Protein AF-A0A0E3PP68-F1 (afdb_monomer)

Structure (mmCIF, N/CA/C/O backbone):
data_AF-A0A0E3PP68-F1
#
_entry.id   AF-A0A0E3PP68-F1
#
loop_
_atom_site.group_PDB
_atom_site.id
_atom_site.type_symbol
_atom_site.label_atom_id
_atom_site.label_alt_id
_atom_site.label_comp_id
_atom_site.label_asym_id
_atom_site.label_entity_id
_atom_site.label_seq_id
_atom_site.pdbx_PDB_ins_code
_atom_site.Cartn_x
_atom_site.Cartn_y
_atom_site.Cartn_z
_atom_site.occupancy
_atom_site.B_iso_or_equiv
_atom_site.auth_seq_id
_atom_site.auth_comp_id
_atom_site.auth_asym_id
_atom_site.auth_atom_id
_atom_site.pdbx_PDB_model_num
ATOM 1 N N . MET A 1 1 ? 11.753 -2.875 11.144 1.00 49.97 1 MET A N 1
ATOM 2 C CA . MET A 1 1 ? 11.417 -3.882 10.118 1.00 49.97 1 MET A CA 1
ATOM 3 C C . MET A 1 1 ? 12.606 -3.955 9.179 1.00 49.97 1 MET A C 1
ATOM 5 O O . MET A 1 1 ? 12.933 -2.937 8.590 1.00 49.97 1 MET A O 1
ATOM 9 N N . VAL A 1 2 ? 13.327 -5.075 9.150 1.00 41.91 2 VAL A N 1
ATOM 10 C CA . VAL A 1 2 ? 14.494 -5.237 8.272 1.00 41.91 2 VAL A CA 1
ATOM 11 C C . VAL A 1 2 ? 13.996 -5.982 7.046 1.00 41.91 2 VAL A C 1
ATOM 13 O O . VAL A 1 2 ? 13.645 -7.154 7.153 1.00 41.91 2 VAL A O 1
ATOM 16 N N . PHE A 1 3 ? 13.887 -5.291 5.914 1.00 50.16 3 PHE A N 1
ATOM 17 C CA . PHE A 1 3 ? 13.806 -5.982 4.634 1.00 50.16 3 PHE A CA 1
ATOM 18 C C . PHE A 1 3 ? 15.171 -6.648 4.448 1.00 50.16 3 PHE A C 1
ATOM 20 O O . PHE A 1 3 ? 16.196 -5.968 4.519 1.00 50.16 3 PHE A O 1
ATOM 27 N N . SER A 1 4 ? 15.211 -7.977 4.339 1.00 48.00 4 SER A N 1
ATOM 28 C CA . SER A 1 4 ? 16.430 -8.671 3.929 1.00 48.00 4 SER A CA 1
ATOM 29 C C . SER A 1 4 ? 16.916 -8.042 2.617 1.00 48.00 4 SER A C 1
ATOM 31 O O . SER A 1 4 ? 16.101 -7.587 1.814 1.00 48.00 4 SER A O 1
ATOM 33 N N . ASN A 1 5 ? 18.233 -8.007 2.382 1.00 48.62 5 ASN A N 1
ATOM 34 C CA . ASN A 1 5 ? 18.836 -7.627 1.091 1.00 48.62 5 ASN A CA 1
ATOM 35 C C . ASN A 1 5 ? 18.504 -8.659 -0.017 1.00 48.62 5 ASN A C 1
ATOM 37 O O . ASN A 1 5 ? 19.355 -9.036 -0.820 1.00 48.62 5 ASN A O 1
ATOM 41 N N . GLU A 1 6 ? 17.279 -9.177 -0.030 1.00 58.41 6 GLU A N 1
ATOM 42 C CA . GLU A 1 6 ? 16.747 -10.014 -1.086 1.00 58.41 6 GLU A CA 1
ATOM 43 C C . GLU A 1 6 ? 16.633 -9.164 -2.346 1.00 58.41 6 GLU A C 1
ATOM 45 O O . GLU A 1 6 ? 16.034 -8.086 -2.369 1.00 58.41 6 GLU A O 1
ATOM 50 N N . LYS A 1 7 ? 17.272 -9.646 -3.408 1.00 66.94 7 LYS A N 1
ATOM 51 C CA . LYS A 1 7 ? 17.182 -9.043 -4.728 1.00 66.94 7 LYS A CA 1
ATOM 52 C C . LYS A 1 7 ? 15.720 -9.124 -5.178 1.00 66.94 7 LYS A C 1
ATOM 54 O O . LYS A 1 7 ? 15.172 -10.216 -5.267 1.00 66.94 7 LYS A O 1
ATOM 59 N N . LEU A 1 8 ? 15.098 -7.977 -5.443 1.00 73.44 8 LEU A N 1
ATOM 60 C CA . LEU A 1 8 ? 13.7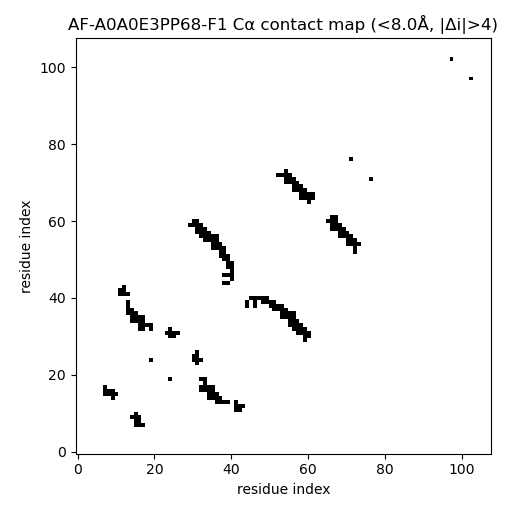21 -7.919 -5.933 1.00 73.44 8 LEU A CA 1
ATOM 61 C C . LEU A 1 8 ? 13.623 -8.560 -7.324 1.00 73.44 8 LEU A C 1
ATOM 63 O O . LEU A 1 8 ? 14.318 -8.142 -8.253 1.00 73.44 8 LEU A O 1
ATOM 67 N N . GLU A 1 9 ? 12.746 -9.552 -7.469 1.00 79.25 9 GLU A N 1
ATOM 68 C CA . GLU A 1 9 ? 12.432 -10.188 -8.750 1.00 79.25 9 GLU A CA 1
ATOM 69 C C . GLU A 1 9 ? 11.190 -9.529 -9.361 1.00 79.25 9 GLU A C 1
ATOM 71 O O . GLU A 1 9 ? 10.064 -9.743 -8.911 1.00 79.25 9 GLU A O 1
ATOM 76 N N . PHE A 1 10 ? 11.399 -8.687 -10.375 1.00 76.31 10 PHE A N 1
ATOM 77 C CA . PHE A 1 10 ? 10.316 -8.008 -11.083 1.00 76.31 10 PHE A CA 1
ATOM 78 C C . PHE A 1 10 ? 9.713 -8.909 -12.166 1.00 76.31 10 PHE A C 1
ATOM 80 O O . PHE A 1 10 ? 10.437 -9.525 -12.946 1.00 76.31 10 PHE A O 1
ATOM 87 N N . ASN A 1 11 ? 8.383 -8.952 -12.248 1.00 77.81 11 ASN A N 1
ATOM 88 C CA . ASN A 1 11 ? 7.666 -9.621 -13.331 1.00 77.81 11 ASN A CA 1
ATOM 89 C C . ASN A 1 11 ? 7.614 -8.761 -14.612 1.00 77.81 11 ASN A C 1
ATOM 91 O O . ASN A 1 11 ? 7.974 -7.583 -14.610 1.00 77.81 11 ASN A O 1
ATOM 95 N N . ASN A 1 12 ? 7.072 -9.324 -15.699 1.00 73.69 12 ASN A N 1
ATOM 96 C CA . ASN A 1 12 ? 6.928 -8.646 -17.002 1.00 73.69 12 ASN A CA 1
ATOM 97 C C . ASN A 1 12 ? 5.996 -7.418 -16.978 1.00 73.69 12 ASN A C 1
ATOM 99 O O . ASN A 1 12 ? 5.836 -6.733 -17.985 1.00 73.69 12 ASN A O 1
ATOM 103 N N . HIS A 1 13 ? 5.357 -7.137 -15.845 1.00 73.75 13 HIS A N 1
ATOM 104 C CA . HIS A 1 13 ? 4.518 -5.963 -15.630 1.00 73.75 13 HIS A CA 1
ATOM 105 C C . HIS A 1 13 ? 5.200 -4.912 -14.743 1.00 73.75 13 HIS A C 1
ATOM 107 O O . HIS A 1 13 ? 4.571 -3.910 -14.426 1.00 73.75 13 HIS A O 1
ATOM 113 N N . GLY A 1 14 ? 6.462 -5.114 -14.346 1.00 74.69 14 GLY A N 1
ATOM 114 C CA . GLY A 1 14 ? 7.222 -4.168 -13.526 1.00 74.69 14 GLY A CA 1
ATOM 115 C C . GLY A 1 14 ? 6.906 -4.227 -12.031 1.00 74.69 14 GLY A C 1
ATOM 116 O O . GLY A 1 14 ? 7.219 -3.282 -11.311 1.00 74.69 14 GLY A O 1
ATOM 117 N N . PHE A 1 15 ? 6.302 -5.313 -11.539 1.00 78.06 15 PHE A N 1
ATOM 118 C CA . PHE A 1 15 ? 6.028 -5.510 -10.110 1.00 78.06 15 PHE A CA 1
ATOM 119 C C . PHE A 1 15 ? 6.975 -6.540 -9.502 1.00 78.06 15 PHE A C 1
ATOM 121 O O . PHE A 1 15 ? 7.135 -7.624 -10.061 1.00 78.06 15 PHE A O 1
ATOM 128 N N . ALA A 1 16 ? 7.529 -6.230 -8.333 1.00 82.50 16 ALA A N 1
ATOM 129 C CA . ALA A 1 16 ? 8.209 -7.184 -7.464 1.00 82.50 16 ALA A CA 1
ATOM 130 C C . ALA A 1 16 ? 7.452 -7.287 -6.139 1.00 82.50 16 ALA A C 1
ATOM 132 O O . ALA A 1 16 ? 7.255 -6.287 -5.443 1.00 82.50 16 ALA A O 1
ATOM 133 N N . ASP A 1 17 ? 7.010 -8.490 -5.788 1.00 82.69 17 ASP A N 1
ATOM 134 C CA . ASP A 1 17 ? 6.279 -8.719 -4.546 1.00 82.69 17 ASP A CA 1
ATOM 135 C C . ASP A 1 17 ? 7.220 -8.621 -3.343 1.00 82.69 17 ASP A C 1
ATOM 137 O O . ASP A 1 17 ? 8.300 -9.208 -3.329 1.00 82.69 17 ASP A O 1
ATOM 141 N N . LEU A 1 18 ? 6.800 -7.893 -2.308 1.00 79.12 18 LEU A N 1
ATOM 142 C CA . LEU A 1 18 ? 7.544 -7.816 -1.059 1.00 79.12 18 LEU A CA 1
ATOM 143 C C . LEU A 1 18 ? 7.102 -8.944 -0.130 1.00 79.12 18 LEU A C 1
ATOM 145 O O . LEU A 1 18 ? 5.916 -9.084 0.189 1.00 79.12 18 LEU A O 1
ATOM 149 N N . SER A 1 19 ? 8.069 -9.719 0.363 1.00 73.56 19 SER A N 1
ATOM 150 C CA . SER A 1 19 ? 7.831 -10.667 1.450 1.00 73.56 19 SER A CA 1
ATOM 151 C C . SER A 1 19 ? 7.606 -9.890 2.745 1.00 73.56 19 SER A C 1
ATOM 153 O O . SER A 1 19 ? 8.520 -9.583 3.508 1.00 73.56 19 SER A O 1
ATOM 155 N N . LEU A 1 20 ? 6.353 -9.514 2.984 1.00 68.88 20 LEU A N 1
ATOM 156 C CA . LEU A 1 20 ? 5.943 -8.974 4.267 1.00 68.88 20 LEU A CA 1
ATOM 157 C C . LEU A 1 20 ? 6.058 -10.081 5.321 1.00 68.88 20 LEU A C 1
ATOM 159 O O . LEU A 1 20 ? 5.603 -11.205 5.098 1.00 68.88 20 LEU A O 1
ATOM 163 N N . GLY A 1 21 ? 6.649 -9.777 6.479 1.00 67.06 21 GLY A N 1
ATOM 164 C CA . GLY A 1 21 ? 6.688 -10.714 7.604 1.00 67.06 21 GLY A CA 1
ATOM 165 C C . GLY A 1 21 ? 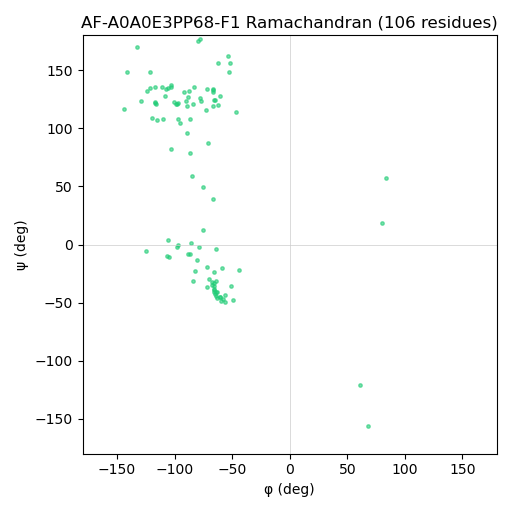5.280 -11.216 7.986 1.00 67.06 21 GLY A C 1
ATOM 166 O O . GLY A 1 21 ? 4.283 -10.583 7.623 1.00 67.06 21 GLY A O 1
ATOM 167 N N . PRO A 1 22 ? 5.161 -12.328 8.737 1.00 65.06 22 PRO A N 1
ATOM 168 C CA . PRO A 1 22 ? 3.880 -13.001 8.994 1.00 65.06 22 PRO A CA 1
ATOM 169 C C . PRO A 1 22 ? 2.760 -12.075 9.496 1.00 65.06 22 PRO A C 1
ATOM 171 O O . PRO A 1 22 ? 1.610 -12.231 9.097 1.00 65.06 22 PRO A O 1
ATOM 174 N N . LEU A 1 23 ? 3.116 -11.072 10.307 1.00 60.38 23 LEU A N 1
ATOM 175 C CA . LEU A 1 23 ? 2.191 -10.111 10.918 1.00 60.38 23 LEU A CA 1
ATOM 176 C C . LEU A 1 23 ? 1.590 -9.088 9.943 1.00 60.38 23 LEU A C 1
ATOM 178 O O . LEU A 1 23 ? 0.581 -8.478 10.267 1.00 60.38 23 LEU A O 1
ATOM 182 N N . LEU A 1 24 ? 2.193 -8.875 8.771 1.00 66.00 24 LEU A N 1
ATOM 183 C CA . LEU A 1 24 ? 1.718 -7.879 7.803 1.00 66.00 24 LEU A CA 1
ATOM 184 C C . LEU A 1 24 ? 1.044 -8.496 6.574 1.00 66.00 24 LEU A C 1
ATOM 186 O O . LEU A 1 24 ? 0.397 -7.780 5.818 1.00 66.00 24 LEU A O 1
ATOM 190 N N . LYS A 1 25 ? 1.127 -9.821 6.394 1.00 65.31 25 LYS A N 1
ATOM 191 C CA . LYS A 1 25 ? 0.353 -10.537 5.361 1.00 65.31 25 LYS A CA 1
ATOM 192 C C . LYS A 1 25 ? -1.158 -10.488 5.635 1.00 65.31 25 LYS A C 1
ATOM 194 O O . LYS A 1 25 ? -1.961 -10.628 4.710 1.00 65.31 25 LYS A O 1
ATOM 199 N N . LYS A 1 26 ? -1.543 -10.289 6.901 1.00 69.56 26 LYS A N 1
ATOM 200 C CA . LYS A 1 26 ? -2.929 -10.154 7.351 1.00 69.56 26 LYS A CA 1
ATOM 201 C C . LYS A 1 26 ? -3.012 -9.129 8.488 1.00 69.5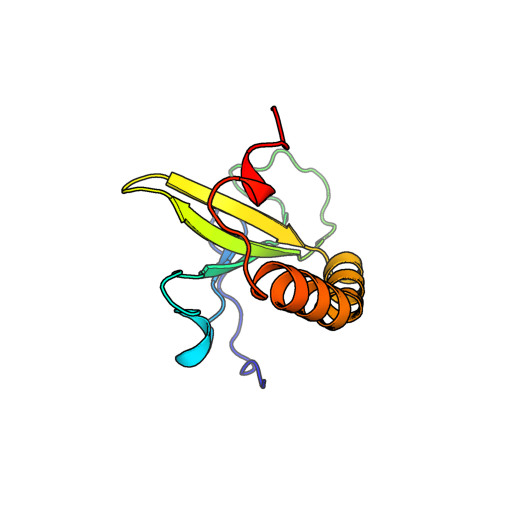6 26 LYS A C 1
ATOM 203 O O . LYS A 1 26 ? -2.445 -9.356 9.550 1.00 69.56 26 LYS A O 1
ATOM 208 N N . VAL A 1 27 ? -3.722 -8.023 8.267 1.00 71.94 27 VAL A N 1
ATOM 209 C CA . VAL A 1 27 ? -3.965 -6.977 9.278 1.00 71.94 27 VAL A CA 1
ATOM 210 C C . VAL A 1 27 ? -5.443 -7.025 9.664 1.00 71.94 27 VAL A C 1
ATOM 212 O O . VAL A 1 27 ? -6.311 -6.685 8.857 1.00 71.94 27 VAL A O 1
ATOM 215 N N . GLY A 1 28 ? -5.744 -7.503 10.875 1.00 75.62 28 GLY A N 1
ATOM 216 C CA . GLY A 1 28 ? -7.116 -7.866 11.251 1.00 75.62 28 GLY A CA 1
ATOM 217 C C . GLY A 1 28 ? -7.632 -8.984 10.342 1.00 75.62 28 GLY A C 1
ATOM 218 O O . GLY A 1 28 ? -6.991 -10.025 10.239 1.00 75.62 28 GLY A O 1
ATOM 219 N N . ASP A 1 29 ? -8.732 -8.746 9.625 1.00 73.00 29 ASP A N 1
ATOM 220 C CA . ASP A 1 29 ? -9.287 -9.680 8.629 1.00 73.00 29 ASP A CA 1
ATOM 221 C C . ASP A 1 29 ? -8.883 -9.372 7.182 1.00 73.00 29 ASP A C 1
ATOM 223 O O . ASP A 1 29 ? -9.256 -10.095 6.255 1.00 73.00 29 ASP A O 1
ATOM 227 N N . LYS A 1 30 ? -8.095 -8.316 6.963 1.00 70.00 30 LYS A N 1
ATOM 228 C CA . LYS A 1 30 ? -7.698 -7.890 5.621 1.00 70.00 30 LYS A CA 1
ATOM 229 C C . LYS A 1 30 ? -6.400 -8.570 5.206 1.00 70.00 30 LYS A C 1
ATOM 231 O O . LYS A 1 30 ? -5.372 -8.422 5.866 1.00 70.00 30 LYS A O 1
ATOM 236 N N . PHE A 1 31 ? -6.440 -9.271 4.077 1.00 72.06 31 PHE A N 1
ATOM 237 C CA . PHE A 1 31 ? -5.233 -9.711 3.384 1.00 72.06 31 PHE A CA 1
ATOM 238 C C . PHE A 1 31 ? -4.631 -8.529 2.638 1.00 72.06 31 PHE A C 1
ATOM 240 O O . PHE A 1 31 ? -5.304 -7.909 1.812 1.00 72.06 31 PHE A O 1
ATOM 247 N N . VAL A 1 32 ? -3.371 -8.236 2.939 1.00 71.50 32 VAL A N 1
ATOM 248 C CA . VAL A 1 32 ? -2.641 -7.126 2.335 1.00 71.50 32 VAL A CA 1
ATOM 249 C C . VAL A 1 32 ? -1.473 -7.704 1.561 1.00 71.50 32 VAL A C 1
ATOM 251 O O . VAL A 1 32 ? -0.634 -8.419 2.112 1.00 71.50 32 VAL A O 1
ATOM 254 N N . LYS A 1 33 ? -1.426 -7.391 0.269 1.00 78.38 33 LYS A N 1
ATOM 255 C CA . LYS A 1 33 ? -0.258 -7.646 -0.567 1.00 78.38 33 LYS A CA 1
ATOM 256 C C . LYS A 1 33 ? 0.479 -6.331 -0.770 1.00 78.38 33 LYS A C 1
ATOM 258 O O . LYS A 1 33 ? -0.155 -5.312 -1.026 1.00 78.38 33 LYS A O 1
ATOM 263 N N . CYS A 1 34 ? 1.798 -6.369 -0.647 1.00 80.25 34 CYS A N 1
ATOM 264 C CA . CYS A 1 34 ? 2.658 -5.223 -0.886 1.00 80.25 34 CYS A CA 1
ATOM 265 C C . CYS A 1 34 ? 3.654 -5.576 -1.987 1.00 80.25 34 CYS A C 1
ATOM 267 O O . CYS A 1 34 ? 4.212 -6.673 -1.989 1.00 80.25 34 CYS A O 1
ATOM 269 N N . SER A 1 35 ? 3.839 -4.673 -2.940 1.00 79.56 35 SER A N 1
ATOM 270 C CA . SER A 1 35 ? 4.770 -4.852 -4.053 1.00 79.56 35 SER A CA 1
ATOM 271 C C . SER A 1 35 ? 5.454 -3.532 -4.366 1.00 79.56 35 SER A C 1
ATOM 273 O O . SER A 1 35 ? 4.859 -2.470 -4.192 1.00 79.56 35 SER A O 1
ATOM 275 N N . VAL A 1 36 ? 6.696 -3.597 -4.829 1.00 81.38 36 VAL A N 1
ATOM 276 C CA . VAL A 1 36 ? 7.343 -2.456 -5.469 1.00 81.38 36 VAL A CA 1
ATOM 277 C C . VAL A 1 36 ? 6.920 -2.469 -6.924 1.00 81.38 36 VAL A C 1
ATOM 279 O O . VAL A 1 36 ? 7.160 -3.444 -7.635 1.00 81.38 36 VAL A O 1
ATOM 282 N N . TYR A 1 37 ? 6.292 -1.388 -7.364 1.00 76.31 37 TYR A N 1
ATOM 283 C CA . TYR A 1 37 ? 6.050 -1.145 -8.772 1.00 76.31 37 TYR A CA 1
ATOM 284 C C . TYR A 1 37 ? 7.124 -0.209 -9.304 1.00 76.31 37 TYR A C 1
ATOM 286 O O . TYR A 1 37 ? 7.288 0.910 -8.817 1.00 76.31 37 TYR A O 1
ATOM 294 N N . CYS A 1 38 ? 7.851 -0.688 -10.303 1.00 71.56 38 CYS A N 1
ATOM 295 C CA . CYS A 1 38 ? 8.855 0.069 -11.013 1.00 71.56 38 CYS A CA 1
ATOM 296 C C . CYS A 1 38 ? 8.381 0.227 -12.465 1.00 71.56 38 CYS A C 1
ATOM 298 O O . CYS A 1 38 ? 8.400 -0.754 -13.214 1.00 71.56 38 CYS A O 1
ATOM 300 N N . PRO A 1 39 ? 7.939 1.427 -12.885 1.00 61.09 39 PRO A N 1
ATOM 301 C CA . PRO A 1 39 ? 7.492 1.686 -14.248 1.00 61.09 39 PRO A CA 1
ATOM 302 C C . PRO A 1 39 ? 8.688 1.797 -15.208 1.00 61.09 39 PRO A C 1
ATOM 304 O O . PRO A 1 39 ? 8.776 2.734 -15.992 1.00 61.09 39 PRO A O 1
ATOM 307 N N . ALA A 1 40 ? 9.619 0.843 -15.169 1.00 56.56 40 ALA A N 1
ATOM 308 C CA . ALA A 1 40 ? 10.529 0.651 -16.284 1.00 56.56 40 ALA A CA 1
ATOM 309 C C . ALA A 1 40 ? 9.711 0.262 -17.526 1.00 56.56 40 ALA A C 1
ATOM 311 O O . ALA A 1 40 ? 8.601 -0.282 -17.426 1.00 56.56 40 ALA A O 1
ATOM 312 N N . ARG A 1 41 ? 10.269 0.518 -18.709 1.00 55.91 41 ARG A N 1
ATOM 313 C CA . ARG A 1 41 ? 9.764 -0.017 -19.976 1.00 55.91 41 ARG A CA 1
ATOM 314 C C . ARG A 1 41 ? 9.483 -1.517 -19.823 1.00 55.91 41 ARG A C 1
ATOM 316 O O . ARG A 1 41 ? 10.401 -2.303 -19.610 1.00 55.91 41 ARG A O 1
ATOM 323 N N . ASN A 1 42 ? 8.215 -1.899 -19.911 1.00 61.00 42 ASN A N 1
ATOM 324 C CA . ASN A 1 42 ? 7.777 -3.289 -19.851 1.00 61.00 42 ASN A CA 1
ATOM 325 C C . ASN A 1 42 ? 6.798 -3.563 -20.995 1.00 61.00 42 ASN A C 1
ATOM 327 O O . ASN A 1 42 ? 6.358 -2.626 -21.661 1.00 61.00 42 ASN A O 1
ATOM 331 N N . ASP A 1 43 ? 6.456 -4.829 -21.230 1.00 60.78 43 ASP A N 1
ATOM 332 C CA . ASP A 1 43 ? 5.665 -5.240 -22.400 1.00 60.78 43 ASP A CA 1
ATOM 333 C C . ASP A 1 43 ? 4.288 -4.552 -22.484 1.00 60.78 43 ASP A C 1
ATOM 335 O O . ASP A 1 43 ? 3.709 -4.442 -23.564 1.00 60.78 43 ASP A O 1
ATOM 339 N N . ASN A 1 44 ? 3.784 -4.031 -21.358 1.00 55.91 44 ASN A N 1
ATOM 340 C CA . ASN A 1 44 ? 2.507 -3.330 -21.266 1.00 55.91 44 ASN A CA 1
ATOM 341 C C . ASN A 1 44 ? 2.633 -1.804 -21.134 1.00 55.91 44 ASN A C 1
ATOM 343 O O . ASN A 1 44 ? 1.622 -1.105 -21.247 1.00 55.91 44 ASN A O 1
ATOM 347 N N . SER A 1 45 ? 3.829 -1.257 -20.901 1.00 58.88 45 SER A N 1
ATOM 348 C CA . SER A 1 45 ? 4.027 0.185 -20.762 1.00 58.88 45 SER A CA 1
ATOM 349 C C . SER A 1 45 ? 4.535 0.780 -22.080 1.00 58.88 45 SER A C 1
ATOM 351 O O . SER A 1 45 ? 5.595 0.440 -22.594 1.00 58.88 45 SER A O 1
ATOM 353 N N . LYS A 1 46 ? 3.786 1.739 -22.644 1.00 58.38 46 LYS A N 1
ATOM 354 C CA . LYS A 1 46 ? 4.258 2.579 -23.768 1.00 58.38 46 LYS A CA 1
ATOM 355 C C . LYS A 1 46 ? 5.259 3.653 -23.308 1.00 58.38 46 LYS A C 1
ATOM 357 O O . LYS A 1 46 ? 5.511 4.607 -24.047 1.00 58.38 46 LYS A O 1
ATOM 362 N N . SER A 1 47 ? 5.766 3.551 -22.075 1.00 57.25 47 SER A N 1
ATOM 363 C CA . SER A 1 47 ? 6.652 4.553 -21.491 1.00 57.25 47 SER A CA 1
ATOM 364 C C . SER A 1 47 ? 7.978 4.574 -22.245 1.00 57.25 47 SER A C 1
ATOM 366 O O . SER A 1 47 ? 8.578 3.531 -22.502 1.00 57.25 47 SER A O 1
ATOM 368 N N . LYS A 1 48 ? 8.417 5.779 -22.618 1.00 54.56 48 LYS A N 1
ATOM 369 C CA . LYS A 1 48 ? 9.739 6.042 -23.208 1.00 54.56 48 LYS A CA 1
ATOM 370 C C . LYS A 1 48 ? 10.754 6.536 -22.174 1.00 54.56 48 LYS A C 1
ATOM 372 O O . LYS A 1 48 ? 11.879 6.837 -22.551 1.00 54.56 48 LYS A O 1
ATOM 377 N N . SER A 1 49 ? 10.328 6.705 -20.925 1.00 54.56 49 SER A N 1
ATOM 378 C CA . SER A 1 49 ? 11.189 7.168 -19.842 1.00 54.56 49 SER A CA 1
ATOM 379 C C . SER A 1 49 ? 11.878 5.965 -19.202 1.00 54.56 49 SER A C 1
ATOM 381 O O . SER A 1 49 ? 11.228 4.961 -18.902 1.00 54.56 49 SER A O 1
ATOM 383 N N . ASP A 1 50 ? 13.189 6.097 -19.015 1.00 56.09 50 ASP A N 1
ATOM 384 C CA . ASP A 1 50 ? 14.015 5.185 -18.222 1.00 56.09 50 ASP A CA 1
ATOM 385 C C . ASP A 1 50 ? 14.002 5.574 -16.729 1.00 56.09 50 ASP A C 1
ATOM 387 O O . ASP A 1 50 ? 14.667 4.936 -15.911 1.00 56.09 50 ASP A O 1
ATOM 391 N N . ASP A 1 51 ? 13.249 6.619 -16.359 1.00 52.44 51 ASP A N 1
ATOM 392 C CA . ASP A 1 51 ? 13.154 7.100 -14.987 1.00 52.44 51 ASP A CA 1
ATOM 393 C C . ASP A 1 51 ? 12.335 6.115 -14.150 1.00 52.44 51 ASP A C 1
ATOM 395 O O . ASP A 1 51 ? 11.137 5.889 -14.347 1.00 52.44 51 ASP A O 1
ATOM 399 N N . LEU A 1 52 ? 13.013 5.517 -13.177 1.00 60.00 52 LEU A N 1
ATOM 400 C CA . LEU A 1 52 ? 12.422 4.581 -12.240 1.00 60.00 52 LEU A CA 1
ATOM 401 C C . LEU A 1 52 ? 11.838 5.374 -11.073 1.00 60.00 52 LEU A C 1
ATOM 403 O O . LEU A 1 52 ? 12.571 5.884 -10.227 1.00 60.00 52 LEU A O 1
ATOM 407 N N . TYR A 1 53 ? 10.512 5.445 -11.004 1.00 65.00 53 TYR A N 1
ATOM 408 C CA . TYR A 1 53 ? 9.799 5.958 -9.835 1.00 65.00 53 TYR A CA 1
ATOM 409 C C . TYR A 1 53 ? 9.225 4.779 -9.049 1.00 65.00 53 TYR A C 1
ATOM 411 O O . TYR A 1 53 ? 8.062 4.418 -9.254 1.00 65.00 53 TYR A O 1
ATOM 419 N N . PRO A 1 54 ? 10.033 4.115 -8.199 1.00 69.56 54 PRO A N 1
ATOM 420 C CA . PRO A 1 54 ? 9.539 3.012 -7.398 1.00 69.56 54 PRO A CA 1
ATOM 421 C C . PRO A 1 54 ? 8.418 3.517 -6.491 1.00 69.56 54 PRO A C 1
ATOM 423 O O . PRO A 1 54 ? 8.571 4.493 -5.756 1.00 69.56 54 PRO A O 1
ATOM 426 N N . SER A 1 55 ? 7.285 2.833 -6.548 1.00 80.69 55 SER A N 1
ATOM 427 C CA . SER A 1 55 ? 6.151 3.061 -5.657 1.00 80.69 55 SER A CA 1
ATOM 428 C C . SER A 1 55 ? 5.835 1.780 -4.903 1.00 80.69 55 SER A C 1
ATOM 430 O O . SER A 1 55 ? 6.048 0.678 -5.411 1.00 80.69 55 SER A O 1
ATOM 432 N N . ILE A 1 56 ? 5.343 1.920 -3.677 1.00 82.50 56 ILE A N 1
ATOM 433 C CA . ILE A 1 56 ? 4.803 0.802 -2.914 1.00 82.50 56 ILE A CA 1
ATOM 434 C C . ILE A 1 56 ? 3.321 0.690 -3.237 1.00 82.50 56 ILE A C 1
ATOM 436 O O . ILE A 1 56 ? 2.558 1.614 -2.970 1.00 82.50 56 ILE A O 1
ATOM 440 N N . ASN A 1 57 ? 2.917 -0.449 -3.785 1.00 81.88 57 ASN A N 1
ATOM 441 C CA . ASN A 1 57 ? 1.527 -0.759 -4.066 1.00 81.88 57 ASN A CA 1
ATOM 442 C C . ASN A 1 57 ? 0.952 -1.670 -2.978 1.00 81.88 57 ASN A C 1
ATOM 444 O O . ASN A 1 57 ? 1.462 -2.774 -2.766 1.00 81.88 57 ASN A O 1
ATOM 448 N N . PHE A 1 58 ? -0.123 -1.220 -2.332 1.00 81.62 58 PHE A N 1
ATOM 449 C CA . PHE A 1 58 ? -0.955 -2.030 -1.453 1.00 81.62 58 PHE A CA 1
ATOM 450 C C . PHE A 1 58 ? -2.163 -2.540 -2.229 1.00 81.62 58 PHE A C 1
ATOM 452 O O . PHE A 1 58 ? -2.967 -1.755 -2.734 1.00 81.62 58 PHE A O 1
ATOM 459 N N . SER A 1 59 ? -2.319 -3.858 -2.282 1.00 81.06 59 SER A N 1
ATOM 460 C CA . SER A 1 59 ? -3.476 -4.494 -2.906 1.00 81.06 59 SER A CA 1
ATOM 461 C C . SER A 1 59 ? -4.387 -5.101 -1.844 1.00 81.06 59 SER A C 1
ATOM 463 O O . SER A 1 59 ? -3.940 -5.917 -1.030 1.00 81.06 59 SER A O 1
ATOM 465 N N . GLN A 1 60 ? -5.675 -4.756 -1.891 1.00 80.38 60 GLN A N 1
ATOM 466 C CA . GLN A 1 60 ? -6.730 -5.410 -1.118 1.00 80.38 60 GLN A CA 1
ATOM 467 C C . GLN A 1 60 ? -7.599 -6.256 -2.051 1.00 80.38 60 GLN A C 1
ATOM 469 O O . GLN A 1 60 ? -8.043 -5.798 -3.104 1.00 80.38 60 GLN A O 1
ATOM 474 N N . LYS A 1 61 ? -7.896 -7.491 -1.640 1.00 77.88 61 LYS A N 1
ATOM 475 C CA . LYS A 1 61 ? -8.868 -8.333 -2.340 1.00 77.88 61 LYS A CA 1
ATOM 476 C C . LYS A 1 61 ? -10.294 -7.896 -1.988 1.00 77.88 61 LYS A C 1
ATOM 478 O O . LYS A 1 61 ? -10.648 -7.845 -0.810 1.00 77.88 61 LYS A O 1
ATOM 483 N N . VAL A 1 62 ? -11.112 -7.612 -2.999 1.00 78.69 62 VAL A N 1
ATOM 484 C CA . VAL A 1 62 ? -12.531 -7.254 -2.852 1.00 78.69 62 VAL A CA 1
ATOM 485 C C . VAL A 1 62 ? -13.363 -8.291 -3.607 1.00 78.69 62 VAL A C 1
ATOM 487 O O . VAL A 1 62 ? -13.335 -8.364 -4.834 1.00 78.69 62 VAL A O 1
ATOM 490 N N . GLY A 1 63 ? -14.082 -9.142 -2.871 1.00 77.44 63 GLY A N 1
ATOM 491 C CA . GLY A 1 63 ? -14.760 -10.309 -3.446 1.00 77.44 63 GLY A CA 1
ATOM 492 C C . GLY A 1 63 ? -13.778 -11.375 -3.954 1.00 77.44 63 GLY A C 1
ATOM 493 O O . GLY A 1 63 ? -12.639 -11.471 -3.499 1.00 77.44 63 GLY A O 1
ATOM 494 N N . GLU A 1 64 ? -14.208 -12.216 -4.894 1.00 76.44 64 GLU A N 1
ATOM 495 C CA . GLU A 1 64 ? -13.408 -13.380 -5.305 1.00 76.44 64 GLU A CA 1
ATOM 496 C C . GLU A 1 64 ? -12.338 -13.072 -6.358 1.00 76.44 64 GLU A C 1
ATOM 498 O O . GLU A 1 64 ? -11.284 -13.715 -6.356 1.00 76.44 64 GLU A O 1
ATOM 503 N N . LYS A 1 65 ? -12.587 -12.094 -7.241 1.00 79.44 65 LYS A N 1
ATOM 504 C CA . LYS A 1 65 ? -11.806 -11.892 -8.478 1.00 79.44 65 LYS A CA 1
ATOM 505 C C . LYS A 1 65 ? -11.199 -10.498 -8.654 1.00 79.44 65 LYS A C 1
ATOM 507 O O . LYS A 1 65 ? -10.462 -10.296 -9.614 1.00 79.44 65 LYS A O 1
ATOM 512 N N . ARG A 1 66 ? -11.491 -9.538 -7.771 1.00 78.94 66 ARG A N 1
ATOM 513 C CA . ARG A 1 66 ? -11.041 -8.147 -7.916 1.00 78.94 66 ARG A CA 1
ATOM 514 C C . ARG A 1 66 ? -9.994 -7.790 -6.862 1.00 78.94 66 ARG A C 1
ATOM 516 O O . ARG A 1 66 ? -10.150 -8.106 -5.684 1.00 78.9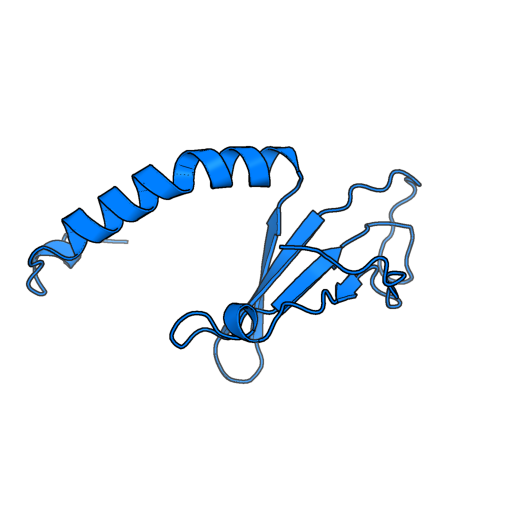4 66 ARG A O 1
ATOM 523 N N . TRP A 1 67 ? -8.944 -7.112 -7.314 1.00 77.50 67 TRP A N 1
ATOM 524 C CA . TRP A 1 67 ? -7.923 -6.501 -6.472 1.00 77.50 67 TRP A CA 1
ATOM 525 C C . TRP A 1 67 ? -7.972 -4.993 -6.668 1.00 77.50 67 TRP A C 1
ATOM 527 O O . TRP A 1 67 ? -7.792 -4.517 -7.788 1.00 77.50 67 TRP A O 1
ATOM 537 N N . ASP A 1 68 ? -8.211 -4.268 -5.582 1.00 79.12 68 ASP A N 1
ATOM 538 C CA . ASP A 1 68 ? -8.084 -2.818 -5.561 1.00 79.12 68 ASP A CA 1
ATOM 539 C C . ASP A 1 68 ? -6.670 -2.464 -5.120 1.00 79.12 68 ASP A C 1
ATOM 541 O O . ASP A 1 68 ? -6.152 -3.027 -4.155 1.00 79.12 68 ASP A O 1
ATOM 545 N N . ASN A 1 69 ? -6.042 -1.568 -5.875 1.00 80.12 69 ASN A N 1
ATOM 546 C CA . ASN A 1 69 ? -4.642 -1.201 -5.738 1.00 80.12 69 ASN A CA 1
ATOM 547 C C . ASN A 1 69 ? -4.540 0.272 -5.363 1.00 80.12 69 ASN A C 1
ATOM 549 O O . ASN A 1 69 ? -5.208 1.110 -5.970 1.00 80.12 69 ASN A O 1
ATOM 553 N N . ILE A 1 70 ? -3.680 0.577 -4.399 1.00 83.19 70 ILE A N 1
ATOM 554 C CA . ILE A 1 70 ? -3.265 1.940 -4.090 1.00 83.19 70 ILE A CA 1
ATOM 555 C C . ILE A 1 70 ? -1.742 1.991 -4.038 1.00 83.19 70 ILE A C 1
ATOM 557 O O . ILE A 1 70 ? -1.108 1.258 -3.278 1.00 83.19 70 ILE A O 1
ATOM 561 N N . SER A 1 71 ? -1.168 2.864 -4.860 1.00 84.50 71 SER A N 1
ATOM 562 C CA . SER A 1 71 ? 0.274 3.072 -4.939 1.00 84.50 71 SER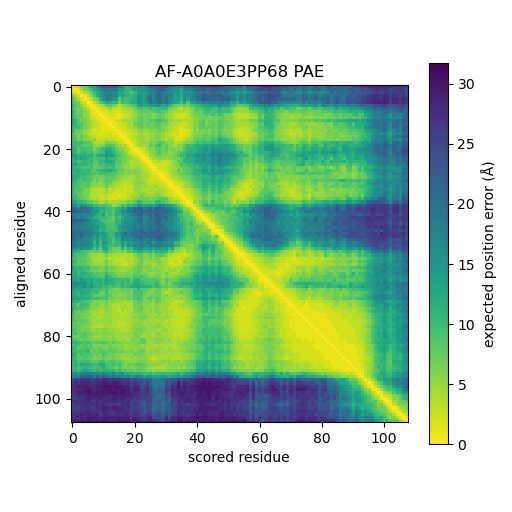 A CA 1
ATOM 563 C C . SER A 1 71 ? 0.660 4.353 -4.219 1.00 84.50 71 SER A C 1
ATOM 565 O O . SER A 1 71 ? 0.005 5.374 -4.404 1.00 84.50 71 SER A O 1
ATOM 567 N N . PHE A 1 72 ? 1.747 4.296 -3.455 1.00 84.38 72 PHE A N 1
ATOM 568 C CA . PHE A 1 72 ? 2.348 5.450 -2.798 1.00 84.38 72 PHE A CA 1
ATOM 569 C C . PHE A 1 72 ? 3.815 5.588 -3.205 1.00 84.38 72 PHE A C 1
ATOM 571 O O . PHE A 1 72 ? 4.580 4.618 -3.155 1.00 84.38 72 PHE A O 1
ATOM 578 N N . ASN A 1 73 ? 4.227 6.792 -3.586 1.00 85.06 73 ASN A N 1
ATOM 579 C CA . ASN A 1 73 ? 5.637 7.155 -3.692 1.00 85.06 73 ASN A CA 1
ATOM 580 C C . ASN A 1 73 ? 6.238 7.452 -2.301 1.00 85.06 73 ASN A C 1
ATOM 582 O O . ASN A 1 73 ? 5.552 7.422 -1.277 1.00 85.06 73 ASN A O 1
ATOM 586 N N . LEU A 1 74 ? 7.544 7.731 -2.247 1.00 84.25 74 LEU A N 1
ATOM 587 C CA . LEU A 1 74 ? 8.243 7.968 -0.983 1.00 84.25 74 LEU A CA 1
ATOM 588 C C . LEU A 1 74 ? 7.682 9.170 -0.206 1.00 84.25 74 LEU A C 1
ATOM 590 O O . LEU A 1 74 ? 7.474 9.070 1.002 1.00 84.25 74 LEU A O 1
ATOM 594 N N . GLN A 1 75 ? 7.433 10.299 -0.874 1.00 88.44 75 GLN A N 1
ATOM 595 C CA . GLN A 1 75 ? 6.914 11.505 -0.226 1.00 88.44 75 GLN A CA 1
ATOM 596 C C . GLN A 1 75 ? 5.515 11.268 0.355 1.00 88.44 75 GLN A C 1
ATOM 598 O O . GLN A 1 75 ? 5.232 11.683 1.478 1.00 88.44 75 GLN A O 1
ATOM 603 N N . GLU A 1 76 ? 4.662 10.554 -0.377 1.00 89.69 76 GLU A N 1
ATOM 604 C CA . GLU A 1 76 ? 3.319 10.180 0.065 1.00 89.69 76 GLU A CA 1
ATOM 605 C C . GLU A 1 76 ? 3.360 9.225 1.263 1.00 89.69 76 GLU A C 1
ATOM 607 O O . GLU A 1 76 ? 2.584 9.399 2.200 1.00 89.69 76 GLU A O 1
ATOM 612 N N . LEU A 1 77 ? 4.291 8.263 1.289 1.00 87.56 77 LEU A N 1
ATOM 613 C CA . LEU A 1 77 ? 4.488 7.382 2.446 1.00 87.56 77 LEU A CA 1
ATOM 614 C C . LEU A 1 77 ? 4.934 8.156 3.691 1.00 87.56 77 LEU A C 1
ATOM 616 O O . LEU A 1 77 ? 4.446 7.874 4.782 1.00 87.56 77 LEU A O 1
ATOM 620 N N . ILE A 1 78 ? 5.827 9.139 3.542 1.00 89.81 78 ILE A N 1
ATOM 621 C CA . ILE A 1 78 ? 6.270 10.002 4.651 1.00 89.81 78 ILE A CA 1
ATOM 622 C C . ILE A 1 78 ? 5.103 10.854 5.173 1.00 89.81 78 ILE A C 1
ATOM 624 O O . ILE A 1 78 ? 4.905 10.977 6.387 1.00 89.81 78 ILE A O 1
ATOM 628 N N . ALA A 1 79 ? 4.295 11.411 4.267 1.00 90.69 79 ALA A N 1
ATOM 629 C CA . ALA A 1 79 ? 3.100 12.164 4.632 1.00 90.69 79 ALA A CA 1
ATOM 630 C C . ALA A 1 79 ? 2.081 11.270 5.360 1.00 90.69 79 ALA A C 1
ATOM 632 O O . ALA A 1 79 ? 1.591 11.637 6.429 1.00 90.69 79 ALA A O 1
ATOM 633 N N . LEU A 1 80 ? 1.825 10.065 4.837 1.00 89.25 80 LEU A N 1
ATOM 634 C CA . LEU A 1 80 ? 0.942 9.084 5.462 1.00 89.25 80 LEU A CA 1
ATOM 635 C C . LEU A 1 80 ? 1.458 8.677 6.844 1.00 89.25 80 LEU A C 1
ATOM 637 O O . LEU A 1 80 ? 0.684 8.671 7.795 1.00 89.25 80 LEU A O 1
ATOM 641 N N . GLN A 1 81 ? 2.758 8.403 6.985 1.00 91.50 81 GLN A N 1
ATOM 642 C CA . GLN A 1 81 ? 3.380 8.073 8.268 1.00 91.50 81 GLN A CA 1
ATOM 643 C C . GLN A 1 81 ? 3.133 9.164 9.314 1.00 91.50 81 GLN A C 1
ATOM 645 O O . GLN A 1 81 ? 2.785 8.852 10.452 1.00 91.50 81 GLN A O 1
ATOM 650 N N . THR A 1 82 ? 3.275 10.430 8.920 1.00 92.38 82 THR A N 1
ATOM 651 C CA . THR A 1 82 ? 3.011 11.584 9.792 1.00 92.38 82 THR A CA 1
ATOM 652 C C . THR A 1 82 ? 1.531 11.693 10.168 1.00 92.38 82 THR A C 1
ATOM 654 O O . THR A 1 82 ? 1.210 12.097 11.281 1.00 92.38 82 THR A O 1
ATOM 657 N N . ALA A 1 83 ? 0.625 11.303 9.266 1.00 90.38 83 ALA A N 1
ATOM 658 C CA . ALA A 1 83 ? -0.819 11.368 9.480 1.00 90.38 83 ALA A CA 1
ATOM 659 C C . ALA A 1 83 ? -1.395 10.185 10.285 1.00 90.38 83 ALA A C 1
ATOM 661 O O . ALA A 1 83 ? -2.464 10.330 10.878 1.00 90.38 83 ALA A O 1
ATOM 662 N N . ILE A 1 84 ? -0.719 9.025 10.329 1.00 91.44 84 ILE A N 1
ATOM 663 C CA . ILE A 1 84 ? -1.209 7.804 11.004 1.00 91.44 84 ILE A CA 1
ATOM 664 C C . ILE A 1 84 ? -1.706 8.067 12.439 1.00 91.44 84 ILE A C 1
ATOM 666 O O . ILE A 1 84 ? -2.808 7.610 12.745 1.00 91.44 84 ILE A O 1
ATOM 670 N N . PRO A 1 85 ? -0.982 8.791 13.319 1.00 91.44 85 PRO A N 1
ATOM 671 C CA . PRO A 1 85 ? -1.454 9.050 14.679 1.00 91.44 85 PRO A CA 1
ATOM 672 C C . PRO A 1 85 ? -2.810 9.765 14.719 1.00 91.44 85 PRO A C 1
ATOM 674 O O . PRO A 1 85 ? -3.717 9.310 15.411 1.00 91.44 85 PRO A O 1
ATOM 677 N N . SER A 1 86 ? -2.985 10.821 13.919 1.00 89.94 86 SER A N 1
ATOM 678 C CA . SER A 1 86 ? -4.252 11.557 13.835 1.00 89.94 86 SER A CA 1
ATOM 679 C C . SER A 1 86 ? -5.374 10.706 13.237 1.00 89.94 86 SER A C 1
ATOM 681 O O . SER A 1 86 ? -6.514 10.789 13.679 1.00 89.94 86 SER A O 1
ATOM 683 N N . LEU A 1 87 ? -5.074 9.841 12.263 1.00 87.88 87 LEU A N 1
ATOM 684 C CA . LEU A 1 87 ? -6.064 8.909 11.709 1.00 87.88 87 LEU A CA 1
ATOM 685 C C . LEU A 1 87 ? -6.524 7.872 12.748 1.00 87.88 87 LEU A C 1
ATOM 687 O O . LEU A 1 87 ? -7.708 7.537 12.798 1.00 87.88 87 LEU A O 1
ATOM 691 N N . ILE A 1 88 ? -5.610 7.380 13.591 1.00 86.88 88 ILE A N 1
ATOM 692 C CA . ILE A 1 88 ? -5.937 6.489 14.716 1.00 86.88 88 ILE A CA 1
ATOM 693 C C . ILE A 1 88 ? -6.815 7.218 15.734 1.00 86.88 88 ILE A C 1
ATOM 695 O O . ILE A 1 88 ? -7.801 6.651 16.205 1.00 86.88 88 ILE A O 1
ATOM 699 N N . GLU A 1 89 ? -6.478 8.463 16.061 1.00 85.31 89 GLU A N 1
ATOM 700 C CA . GLU A 1 89 ? -7.257 9.307 16.965 1.00 85.31 89 GLU A CA 1
ATOM 701 C C . GLU A 1 89 ? -8.684 9.516 16.435 1.00 85.31 89 GLU A C 1
ATOM 703 O O . GLU A 1 89 ? -9.644 9.238 17.152 1.00 85.31 89 GLU A O 1
ATOM 708 N N . VAL A 1 90 ? -8.843 9.873 15.155 1.00 83.06 90 VAL A N 1
ATOM 709 C CA . VAL A 1 90 ? -10.156 9.988 14.497 1.00 83.06 90 VAL A CA 1
ATOM 710 C C . VAL A 1 90 ? -10.949 8.684 14.607 1.00 83.06 90 VAL A C 1
ATOM 712 O O . VAL A 1 90 ? -12.101 8.703 15.035 1.00 83.06 90 VAL A O 1
ATOM 715 N N . LEU A 1 91 ? -10.350 7.536 14.270 1.00 79.75 91 LEU A N 1
ATOM 716 C CA . LEU A 1 91 ? -11.038 6.243 14.380 1.00 79.75 91 LEU A CA 1
ATOM 717 C C . LEU A 1 91 ? -11.395 5.884 15.828 1.00 79.75 91 LEU A C 1
ATOM 719 O O . LEU A 1 91 ? -12.416 5.241 16.064 1.00 79.75 91 LEU A O 1
ATOM 723 N N . SER A 1 92 ? -10.586 6.309 16.796 1.00 78.06 92 SER A N 1
ATOM 724 C CA . SER A 1 92 ? -10.846 6.089 18.221 1.00 78.06 92 SER A CA 1
ATOM 725 C C . SER A 1 92 ? -11.999 6.955 18.728 1.00 78.06 92 SER A C 1
ATOM 727 O O . SER A 1 92 ? -12.814 6.468 19.507 1.00 78.06 92 SER A O 1
ATOM 729 N N . PHE A 1 93 ? -12.128 8.192 18.235 1.00 70.94 93 PHE A N 1
ATOM 730 C CA . PHE A 1 93 ? -13.293 9.042 18.497 1.00 70.94 93 PHE A CA 1
ATOM 731 C C . PHE A 1 93 ? -14.572 8.473 17.880 1.00 70.94 93 PHE A C 1
ATOM 733 O O . PHE A 1 93 ? -15.614 8.468 18.528 1.00 70.94 93 PHE A O 1
ATOM 740 N N . VAL A 1 94 ? -14.495 7.940 16.658 1.00 64.62 94 VAL A N 1
ATOM 741 C CA . VAL A 1 94 ? -15.653 7.332 15.978 1.00 64.62 94 VAL A CA 1
ATOM 742 C C . VAL A 1 94 ? -16.078 6.009 16.639 1.00 64.62 94 VAL A C 1
ATOM 744 O O . VAL A 1 94 ? -17.264 5.690 16.659 1.00 64.62 94 VAL A O 1
ATOM 747 N N . ASN A 1 95 ? -15.148 5.260 17.244 1.00 52.00 95 ASN A N 1
ATOM 748 C CA . ASN A 1 95 ? -15.448 4.031 17.995 1.00 52.00 95 ASN A CA 1
ATOM 749 C C . ASN A 1 95 ? -15.993 4.270 19.418 1.00 52.00 95 ASN A C 1
ATOM 751 O O . ASN A 1 95 ? -16.362 3.311 20.097 1.00 52.00 95 ASN A O 1
ATOM 755 N N . GLY A 1 96 ? -16.103 5.524 19.864 1.00 48.09 96 GLY A N 1
ATOM 756 C CA . GLY A 1 96 ? -16.803 5.908 21.089 1.00 48.09 96 GLY A CA 1
ATOM 757 C C . GLY A 1 96 ? -18.309 6.109 20.883 1.00 48.09 96 GLY A C 1
ATOM 758 O O . GLY A 1 96 ? -18.806 7.195 21.146 1.00 48.09 96 GLY A 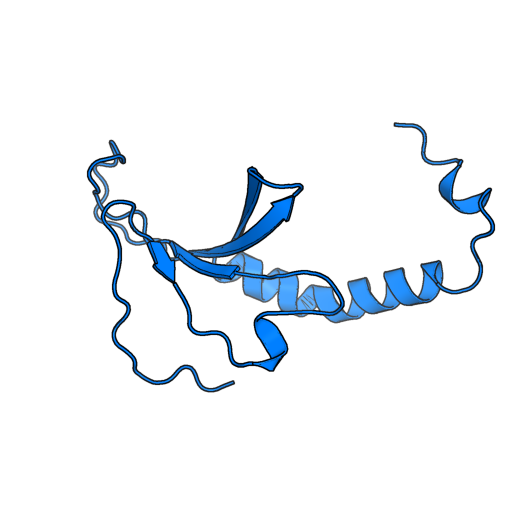O 1
ATOM 759 N N . GLY A 1 97 ? -19.039 5.084 20.428 1.00 47.28 97 GLY A N 1
ATOM 760 C CA . GLY A 1 97 ? -20.509 5.054 20.520 1.00 47.28 97 GLY A CA 1
ATOM 761 C C . GLY A 1 97 ? -21.293 5.772 19.416 1.00 47.28 97 GLY A C 1
ATOM 762 O O . GLY A 1 97 ? -22.131 6.621 19.704 1.00 47.28 97 GLY A O 1
ATOM 763 N N . GLY A 1 98 ? -21.090 5.394 18.154 1.00 45.12 98 GLY A N 1
ATOM 764 C CA . GLY A 1 98 ? -22.061 5.700 17.106 1.00 45.12 98 GLY A CA 1
ATOM 765 C C . GLY A 1 98 ? -23.110 4.597 16.992 1.00 45.12 98 GLY A C 1
ATOM 766 O O . GLY A 1 98 ? -22.880 3.608 16.294 1.00 45.12 98 GLY A O 1
ATOM 767 N N . ASP A 1 99 ? -24.268 4.760 17.636 1.00 49.25 99 ASP A N 1
ATOM 768 C CA . ASP A 1 99 ? -25.482 4.064 17.200 1.00 49.25 99 ASP A CA 1
ATOM 769 C C . ASP A 1 99 ? -25.690 4.314 15.693 1.00 49.25 99 ASP A C 1
ATOM 771 O O . ASP A 1 99 ? -25.205 5.305 15.141 1.00 49.25 99 ASP A O 1
ATOM 775 N N . LYS A 1 100 ? -26.409 3.421 14.994 1.00 51.50 100 LYS A N 1
ATOM 776 C CA . LYS A 1 100 ? -26.656 3.482 13.531 1.00 51.50 100 LYS A CA 1
ATOM 777 C C . LYS A 1 100 ? -27.033 4.877 12.989 1.00 51.50 100 LYS A C 1
ATOM 779 O O . LYS A 1 100 ? -26.853 5.120 11.797 1.00 51.50 100 LYS A O 1
ATOM 784 N N . GLU A 1 101 ? -27.538 5.776 13.829 1.00 50.31 101 GLU A N 1
ATOM 785 C CA . GLU A 1 101 ? -27.861 7.161 13.489 1.00 50.31 101 GLU A CA 1
ATOM 786 C C . GLU A 1 101 ? -26.639 8.042 13.166 1.00 50.31 101 GLU A C 1
ATOM 788 O O . GLU A 1 101 ? -26.724 8.846 12.237 1.00 50.31 101 GLU A O 1
ATOM 793 N N . THR A 1 102 ? -25.475 7.873 13.807 1.00 49.66 102 THR A N 1
ATOM 794 C CA . THR A 1 102 ? -24.323 8.782 13.602 1.00 49.66 102 THR A CA 1
ATOM 795 C C . THR A 1 102 ? -23.728 8.679 12.193 1.00 49.66 102 THR A C 1
ATOM 797 O O . THR A 1 102 ? -23.302 9.678 11.617 1.00 49.66 102 THR A O 1
ATOM 800 N N . CYS A 1 103 ? -23.775 7.493 11.580 1.00 47.72 103 CYS A N 1
ATOM 801 C CA . CYS A 1 103 ? -23.352 7.284 10.190 1.00 47.72 103 CYS A CA 1
ATOM 802 C C . CYS A 1 103 ? -24.470 7.548 9.162 1.00 47.72 103 CYS A C 1
ATOM 804 O O . CYS A 1 103 ? -24.200 7.555 7.963 1.00 47.72 103 CYS A O 1
ATOM 806 N N . SER A 1 104 ? -25.719 7.768 9.596 1.00 49.38 104 SER A N 1
ATOM 807 C CA . SER A 1 104 ? -26.881 7.933 8.702 1.00 49.38 104 SER A CA 1
ATOM 808 C C . SER A 1 104 ? -27.024 9.340 8.101 1.00 49.38 104 SER A C 1
ATOM 810 O O . SER A 1 104 ? -27.763 9.529 7.133 1.00 49.38 104 SER A O 1
ATOM 812 N N . HIS A 1 105 ? -26.289 10.327 8.626 1.00 45.03 105 HIS A N 1
ATOM 813 C CA . HIS A 1 105 ? -26.298 11.706 8.122 1.00 45.03 105 HIS A CA 1
ATOM 814 C C . HIS A 1 105 ? -25.284 11.976 7.003 1.00 45.03 105 HIS A C 1
ATOM 816 O O . HIS A 1 105 ? -25.343 13.030 6.371 1.00 45.03 105 HIS A O 1
ATOM 822 N N . ILE A 1 106 ? -24.399 11.024 6.701 1.00 48.69 106 ILE A N 1
ATOM 823 C CA . ILE A 1 106 ? -23.496 11.114 5.552 1.00 48.69 106 ILE A CA 1
ATOM 824 C 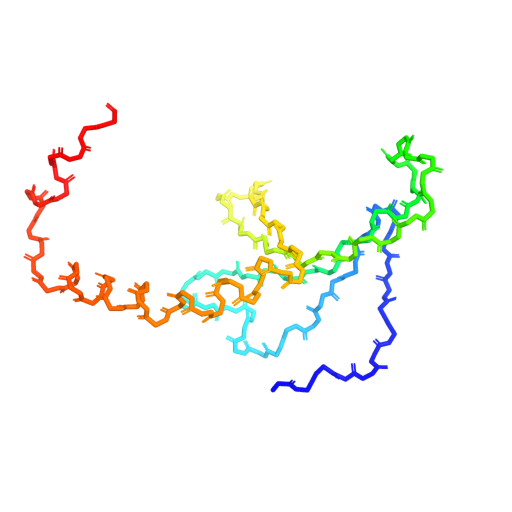C . ILE A 1 106 ? -24.249 10.553 4.339 1.00 48.69 106 ILE A C 1
ATOM 826 O O . ILE A 1 106 ? -24.092 9.393 3.964 1.00 48.69 106 ILE A O 1
ATOM 830 N N . LYS A 1 107 ? -25.149 11.359 3.761 1.00 37.03 107 LYS A N 1
ATOM 831 C CA . LYS A 1 107 ? -25.711 11.057 2.437 1.00 37.03 107 LYS A CA 1
ATOM 832 C C . LYS A 1 107 ? -24.599 11.171 1.390 1.00 37.03 107 LYS A C 1
ATOM 834 O O . LYS A 1 107 ? -23.837 12.136 1.417 1.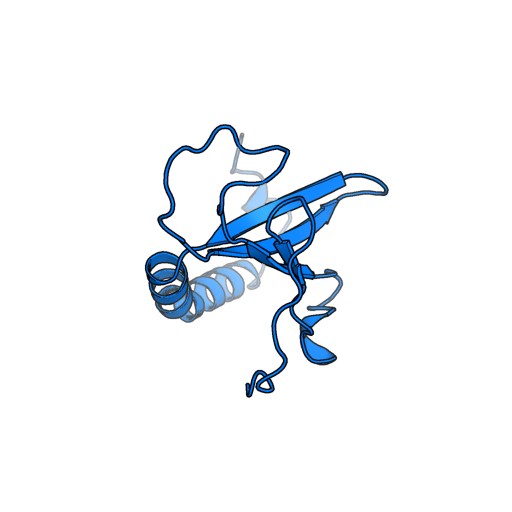00 37.03 107 LYS A O 1
ATOM 839 N N . ALA A 1 108 ? -24.534 10.162 0.522 1.00 42.06 108 ALA A N 1
ATOM 840 C CA . ALA A 1 108 ? -23.737 10.146 -0.702 1.00 42.06 108 ALA A CA 1
ATOM 841 C C . ALA A 1 108 ? -24.150 11.260 -1.674 1.00 42.06 108 ALA A C 1
ATOM 843 O O . ALA A 1 108 ? -25.344 11.646 -1.647 1.00 42.06 108 ALA A O 1
#

Foldseek 3Di:
DDQPPPDFDADLQQKGWGPDPPPQCQDPNWGKTKIWHWPADGPPDPDPDNDTQTWIKIWTDDPDPDIDIDTGGPVRVVVVVVCVVVVVVVVVVVVPDDDPVVVVPPDD

Sequence (108 aa):
MVFSNEKLEFNNHGFADLSLGPLLKKVGDKFVKCSVYCPARNDNSKSKSDDLYPSINFSQKVGEKRWDNISFNLQELIALQTAIPSLIEVLSFVNGGGDKETCSHIKA

Organism: NCBI:txid1434118

Mean predicted aligned error: 11.58 Å

Nearest PDB structures (foldseek):
  3was-assembly1_A  TM=6.050E-01  e=9.057E+00  Bacteroides fragilis NCTC 9343
  5oki-assembly2_B  TM=2.995E-01  e=3.088E+00  Saccharomyces cerevisiae S288C

Solvent-accessible surface area (backbone atoms only — not comparable to full-atom values): 6601 Å² total; per-residue (Å²): 135,81,79,70,93,67,81,77,65,61,47,75,81,26,42,17,77,53,89,58,57,83,74,54,42,40,55,87,91,44,53,43,45,45,26,42,36,32,62,44,67,30,91,83,47,89,55,88,51,83,65,69,62,62,21,46,31,43,36,38,72,53,77,95,87,44,70,52,74,51,73,35,43,69,69,54,47,53,50,48,61,69,43,46,63,60,52,51,50,53,52,54,60,59,67,66,75,61,57,80,67,69,68,63,74,70,72,130

Secondary structure (DSSP, 8-state):
-----PPP---TTSEEE----TTTSEETTEEEEEEEE---S-TT----------EEEEEEEETTTEEEEEEE-HHHHHHHHHHHHHHHHHHHHHTS---TTTTTT---

pLDDT: mean 70.26, std 14.38, range [37.03, 92.38]

Radius of gyration: 17.96 Å; Cα contacts (8 Å, |Δi|>4): 122; chains: 1; bounding box: 47×26×45 Å

=== Feature glossary ===
A reading guide for the features in this record.

Start from the sequence.

  · Sequence gives the chain of amino acids in standard one-letter code (A=alanine, C=cysteine, …, Y=tyrosine), read N→C. It is the only feature that is directly encoded by the gene; all structural features are derived from the folded form of this sequence.

Fold it, and you get atomic coordinates and the backbone conformation that goes with them.

  · The mmCIF table is the protein's shape written out atom by atom. For each backbone N, Cα, C, and carbonyl O, it records an (x, y, z) coordinate triple in Å plus the residue type, chain letter, and residue number.

  · Backbone dihedral angles. Every residue except chain termini has a φ (preceding-C → N → Cα → C) and a ψ (N → Cα → C → next-N). They are reported in degrees following the IUPAC sign convention. Secondary structure is essentially a statement about which (φ, ψ) basin each residue occupies.

  · DSSP 8-state secondary structure assigns each residue one of H (α-helix), G (3₁₀-helix), I (π-helix), E (extended β-strand), B (isolated β-bridge), T (hydrogen-bonded turn), S (bend), or '-' (coil). The assignment is computed from backbone hydrogen-bond geometry via the Kabsch–Sander algorithm.

  · P-SEA three-state annotation labels each residue as helix, strand, or coil based purely on the geometry of the Cα trace. It serves as a fallback when the full backbone (and thus DSSP) is unavailable.

Summarize the fold with a handful of shape descriptors and a per-residue structural alphabet.

  · Radius of gyration (Rg) is the root-mean-square distance of Cα atoms from their centroid — a single number for overall size and compactness. A globular domain of N residues has Rg ≈ 2.2·N^0.38 Å; an extended or disordered chain has a much larger Rg. The Cα contact count is the number of residue pairs whose Cα atoms are within 8 Å and are more than four positions apart in sequence — a standard proxy for tertiary packing density. The bounding box is the smallest axis-aligned box enclosing all Cα atoms.

  · Foldseek's 3Di representation compresses backbone geometry into a per-residue letter drawn from a learned twenty-state alphabet. It captures the tertiary interaction pattern around each residue — which residues are packed against it in space, regardle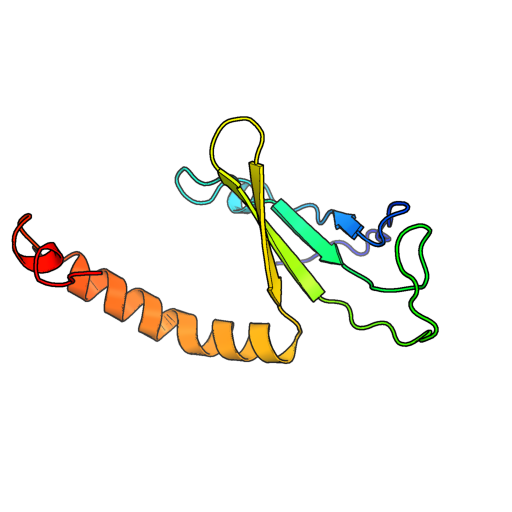ss of where they are in sequence.

  · Accessible surface area quantifies burial. A residue with SASA near zero is packed into the hydrophobic core; one with SASA >100 Å² sits on the surface. Computed here via the Shrake–Rupley numerical algorithm with a 1.4 Å probe.

Ask how reliable the model is.

  · For AlphaFold models, the B-factor field carries pLDDT — the model's own estimate of local accuracy on a 0–100 scale. Regions with pLDDT<50 should be treated as essentially unmodeled; they often correspond to intrinsically disordered segments.

  · For experimental (PDB) structures, the B-factor (temperature factor) quantifies the positional spread of each atom in the crystal — a combination of thermal vibration and static disorder — in units of Å². High B-factors mark flexible loops or poorly resolved regions; low B-factors mark the rigid, well-ordered core.

  · PAE(i, j) answers: if I align the predicted and true structures on residue i, how far off (in Å) do I expect residue j to be? A block-diagonal PAE matrix with low values on the blocks and high values off-diagonal is the signature of a multi-domain protein with confidently predicted domains but uncertain inter-domain orientation.

Place it in context: what it resembles, what it is annotated as, and how it looks.

  · Structural nearest neighbors (via Foldseek easy-search vs the PDB). Reported per hit: target PDB id, E-value, and alignment TM-score. A TM-score above ~0.5 is the conventional threshold for 'same fold'.

  · Functional annotations link the protein to curated databases. InterPro entries identify conserved domains and families by matching the sequence against member-database signatures (Pfam, PROSITE, CDD, …). Gene Ontology (GO) terms describe molecular function, biological process, and cellular component in a controlled vocabulary. CATH places the structure in a hierarchical fold classification (Class/Architecture/Topology/Homologous-superfamily). The organism is the source species.

  · Plot images: a contact map (which residues are close in 3D, as an N×N binary image), a Ramachandran scatter (backbone torsion angles, revealing secondary-structure composition at a glance), and — for AlphaFold structures — a PAE heatmap (pairwise prediction confidence).

  · Structure images are PyMOL renders from six orthogonal camera directions. Cartoon representation draws helices as coils and strands as arrows; sticks shows the backbone as bonds; surface shows the solvent-excluded envelope. Rainbow coloring maps sequence position to hue (blue→red, N→C); chain coloring assigns a distinct color per polypeptide.